Protein AF-A0A9P5NG89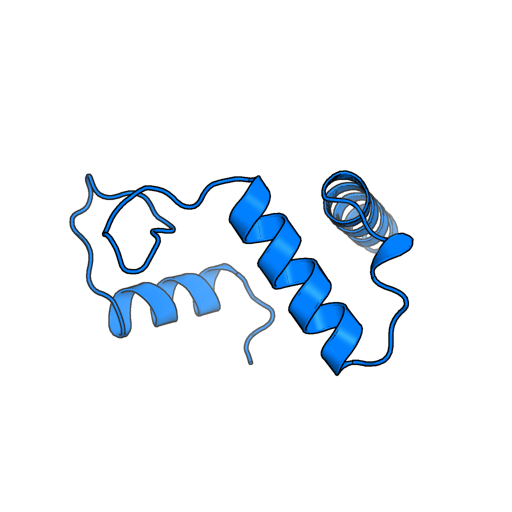-F1 (afdb_monomer_lite)

Sequence (73 aa):
MSTCPVTALKHLFTIDPQSPNSPLFSQTSGAPLSHNEFIATLKSCLTVLSFDASLFSGHSFHCGAASAAAAVG

Secondary structure (DSSP, 8-state):
----HHHHHHHHHHHS---TTS-SSB-TTSSBPPHHHHHHHHHHHHHHTT--GGG--HHHHHHHHHHHHHHT-

Structure (mmCIF, N/CA/C/O backbone):
data_AF-A0A9P5NG89-F1
#
_entry.id   AF-A0A9P5NG89-F1
#
loop_
_atom_site.group_PDB
_atom_site.id
_atom_site.type_symbol
_atom_site.label_atom_id
_atom_site.label_alt_id
_atom_site.label_comp_id
_atom_site.label_asym_id
_atom_site.label_entity_id
_atom_site.label_seq_id
_atom_site.pdbx_PDB_ins_code
_atom_site.Cartn_x
_atom_site.Cartn_y
_atom_site.Cartn_z
_atom_site.occupancy
_atom_site.B_iso_or_equiv
_atom_site.auth_seq_id
_atom_site.auth_comp_id
_atom_site.auth_asym_id
_atom_site.auth_atom_id
_atom_site.pdbx_PDB_model_num
ATOM 1 N N . MET A 1 1 ? -9.168 1.407 -12.341 1.00 57.19 1 MET A N 1
ATOM 2 C CA . MET A 1 1 ? -8.471 1.604 -11.050 1.00 57.19 1 MET A CA 1
ATOM 3 C C . MET A 1 1 ? -8.089 3.069 -10.939 1.00 57.19 1 MET A C 1
ATOM 5 O O . MET A 1 1 ? -7.503 3.588 -11.878 1.00 57.19 1 MET A O 1
ATOM 9 N N . SER A 1 2 ? -8.483 3.750 -9.861 1.00 64.12 2 SER A N 1
ATOM 10 C CA . SER A 1 2 ? -8.078 5.143 -9.626 1.00 64.12 2 SER A CA 1
ATOM 11 C C . SER A 1 2 ? -6.627 5.178 -9.152 1.00 64.12 2 SER A C 1
ATOM 13 O O . SER A 1 2 ? -6.296 4.496 -8.188 1.00 64.12 2 SER A O 1
ATOM 15 N N . THR A 1 3 ? -5.783 5.990 -9.787 1.00 83.81 3 THR A N 1
ATOM 16 C CA . THR A 1 3 ? -4.407 6.261 -9.332 1.00 83.81 3 THR A CA 1
ATOM 17 C C . THR A 1 3 ? -4.355 7.289 -8.199 1.00 83.81 3 THR A C 1
ATOM 19 O O . THR A 1 3 ? -3.331 7.421 -7.539 1.00 83.81 3 THR A O 1
ATOM 22 N N . CYS A 1 4 ? -5.459 8.001 -7.935 1.00 88.75 4 CYS A N 1
ATOM 23 C CA . CYS A 1 4 ? -5.570 8.922 -6.807 1.00 88.75 4 CYS A CA 1
ATOM 24 C C . CYS A 1 4 ? -5.729 8.145 -5.480 1.00 88.75 4 CYS A C 1
ATOM 26 O O . CYS A 1 4 ? -6.742 7.445 -5.326 1.00 88.75 4 CYS A O 1
ATOM 28 N N . PRO A 1 5 ? -4.810 8.307 -4.502 1.00 88.50 5 PRO A N 1
ATOM 29 C CA . PRO A 1 5 ? -4.871 7.599 -3.220 1.00 88.50 5 PRO A CA 1
ATOM 30 C C . PRO A 1 5 ? -6.131 7.912 -2.406 1.00 88.50 5 PRO A C 1
ATOM 32 O O . PRO A 1 5 ? -6.709 7.019 -1.797 1.00 88.50 5 PRO A O 1
ATOM 35 N N . VAL A 1 6 ? -6.611 9.161 -2.436 1.00 92.81 6 VAL A N 1
ATOM 36 C CA . VAL A 1 6 ? -7.816 9.578 -1.696 1.00 92.81 6 VAL A CA 1
ATOM 37 C C . VAL A 1 6 ? -9.050 8.827 -2.190 1.00 92.81 6 VAL A C 1
ATOM 39 O O . VAL A 1 6 ? -9.832 8.317 -1.389 1.00 92.81 6 VAL A O 1
ATOM 42 N N . THR A 1 7 ? -9.224 8.729 -3.509 1.00 93.62 7 THR A N 1
ATOM 43 C CA . THR A 1 7 ? -10.337 7.982 -4.107 1.00 93.62 7 THR A CA 1
ATOM 44 C C . THR A 1 7 ? -10.247 6.495 -3.771 1.00 93.62 7 THR A C 1
ATOM 46 O O . THR A 1 7 ? -11.264 5.886 -3.443 1.00 93.62 7 THR A O 1
ATOM 49 N N . ALA A 1 8 ? -9.042 5.916 -3.796 1.00 92.69 8 ALA A N 1
ATOM 50 C CA . ALA A 1 8 ? -8.831 4.518 -3.431 1.00 92.69 8 ALA A CA 1
ATOM 51 C C . ALA A 1 8 ? -9.180 4.242 -1.956 1.00 92.69 8 ALA A C 1
ATOM 53 O O . ALA A 1 8 ? -9.882 3.276 -1.672 1.00 92.69 8 ALA A O 1
ATOM 54 N N . LEU A 1 9 ? -8.771 5.119 -1.032 1.00 92.38 9 LEU A N 1
ATOM 55 C CA . LEU A 1 9 ? -9.095 4.993 0.395 1.00 92.38 9 LEU A CA 1
ATOM 56 C C . LEU A 1 9 ? -10.596 5.145 0.671 1.00 92.38 9 LEU A C 1
ATOM 58 O O . LEU A 1 9 ? -11.163 4.369 1.433 1.00 92.38 9 LEU A O 1
ATOM 62 N N . LYS A 1 10 ? -11.274 6.097 0.019 1.00 93.31 10 LYS A N 1
ATOM 63 C CA . LYS A 1 10 ? -12.739 6.235 0.131 1.00 93.31 10 LYS A CA 1
ATOM 64 C C . LYS A 1 10 ? -13.465 4.968 -0.321 1.00 93.31 10 LYS A C 1
ATOM 66 O O . LYS A 1 10 ? -14.415 4.534 0.327 1.00 93.31 10 LYS A O 1
ATOM 71 N N . HIS A 1 11 ? -13.006 4.371 -1.420 1.00 93.62 11 HIS A N 1
ATOM 72 C CA . HIS A 1 11 ? -13.546 3.107 -1.902 1.00 93.62 11 HIS A CA 1
ATOM 73 C C . HIS A 1 11 ? -13.278 1.966 -0.911 1.00 93.62 11 HIS A C 1
ATOM 75 O O . HIS A 1 11 ? -14.195 1.205 -0.622 1.00 93.62 11 HIS A O 1
ATOM 81 N N . LEU A 1 12 ? -12.066 1.885 -0.343 1.00 91.81 12 LEU A N 1
ATOM 82 C CA . LEU A 1 12 ? -11.718 0.898 0.685 1.00 91.81 12 LEU A CA 1
ATOM 83 C C . LEU A 1 12 ? -12.687 0.953 1.874 1.00 91.81 12 LEU A C 1
ATOM 85 O O . LEU A 1 12 ? -13.276 -0.063 2.211 1.00 91.81 12 LEU A O 1
ATOM 89 N N . PHE A 1 13 ? -12.943 2.133 2.441 1.00 91.88 13 PHE A N 1
ATOM 90 C CA . PHE A 1 13 ? -13.878 2.265 3.568 1.00 91.88 13 PHE A CA 1
ATOM 91 C C . PHE A 1 13 ? -15.339 1.969 3.213 1.00 91.88 13 PHE A C 1
ATOM 93 O O . PHE A 1 13 ? -16.145 1.708 4.101 1.00 91.88 13 PHE A O 1
ATOM 100 N N . THR A 1 14 ? -15.695 2.024 1.928 1.00 93.69 14 THR A N 1
ATOM 101 C CA . THR A 1 14 ? -17.037 1.646 1.466 1.00 93.69 14 THR A CA 1
ATOM 1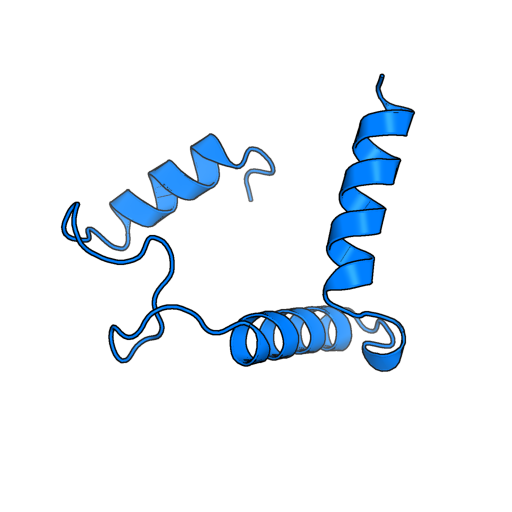02 C C . THR A 1 14 ? -17.204 0.126 1.443 1.00 93.69 14 THR A C 1
ATOM 104 O O . THR A 1 14 ? -18.278 -0.371 1.767 1.00 93.69 14 THR A O 1
ATOM 107 N N . ILE A 1 15 ? -16.156 -0.611 1.058 1.00 92.75 15 ILE A N 1
ATOM 108 C CA . ILE A 1 15 ? -16.185 -2.080 0.967 1.00 92.75 15 ILE A CA 1
ATOM 109 C C . ILE A 1 15 ? -15.813 -2.770 2.285 1.00 92.75 15 ILE A C 1
ATOM 111 O O . ILE A 1 15 ? -16.265 -3.884 2.529 1.00 92.75 15 ILE A O 1
ATOM 115 N N . ASP A 1 16 ? -15.010 -2.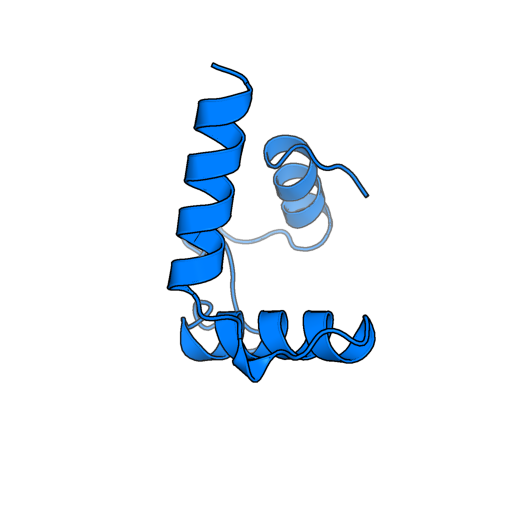111 3.120 1.00 90.00 16 ASP A N 1
ATOM 116 C CA . ASP A 1 16 ? -14.519 -2.605 4.405 1.00 90.00 16 ASP A CA 1
ATOM 117 C C . ASP A 1 16 ? -14.657 -1.505 5.478 1.00 90.00 16 ASP A C 1
ATOM 119 O O . ASP A 1 16 ? -13.706 -0.771 5.770 1.00 90.00 16 ASP A O 1
ATOM 123 N N . PRO A 1 17 ? -15.870 -1.307 6.026 1.00 90.12 17 PRO A N 1
ATOM 124 C CA . PRO A 1 17 ? -16.107 -0.311 7.060 1.00 90.12 17 PRO A CA 1
ATOM 125 C C . PRO A 1 17 ? -15.460 -0.757 8.377 1.00 90.12 17 PRO A C 1
ATOM 127 O O . PRO A 1 17 ? -15.925 -1.681 9.041 1.00 90.12 17 PRO A O 1
ATOM 130 N N . GLN A 1 18 ? -14.393 -0.065 8.768 1.00 87.56 18 GLN A N 1
ATOM 131 C CA . GLN A 1 18 ? -13.632 -0.342 9.985 1.00 87.56 18 GLN A CA 1
ATOM 132 C C . GLN A 1 18 ? -13.874 0.717 11.067 1.00 87.56 18 GLN A C 1
ATOM 134 O O . GLN A 1 18 ? -14.244 1.859 10.786 1.00 87.56 18 GLN A O 1
ATOM 139 N N . SER A 1 19 ? -13.655 0.333 12.328 1.00 89.19 19 SER A N 1
ATOM 140 C CA . SER A 1 19 ? -13.680 1.275 13.452 1.00 89.19 19 SER A CA 1
ATOM 141 C C . SER A 1 19 ? -12.622 2.371 13.256 1.00 89.19 19 SER A C 1
ATOM 143 O O . SER A 1 19 ? -11.530 2.067 12.775 1.00 89.19 19 SER A O 1
ATOM 145 N N . PRO A 1 20 ? -12.864 3.620 13.698 1.00 87.94 20 PRO A N 1
ATOM 146 C CA . PRO A 1 20 ? -11.853 4.682 13.659 1.00 87.94 20 PRO A CA 1
ATOM 147 C C . PRO A 1 20 ? -10.551 4.340 14.399 1.00 87.94 20 PRO A C 1
ATOM 149 O O . PRO A 1 20 ? -9.515 4.932 14.118 1.00 87.94 20 PRO A O 1
ATOM 152 N N . ASN A 1 21 ? -10.610 3.394 15.343 1.00 90.06 21 ASN A N 1
ATOM 153 C CA . ASN A 1 21 ? -9.455 2.933 16.117 1.00 90.06 21 ASN A CA 1
ATOM 154 C C . ASN A 1 21 ? -8.768 1.699 15.503 1.00 90.06 21 ASN A C 1
ATOM 156 O O . ASN A 1 21 ? -7.772 1.225 16.050 1.00 90.06 21 ASN A O 1
ATOM 160 N N . SER A 1 22 ? -9.302 1.150 14.410 1.00 89.81 22 SER A N 1
ATOM 161 C CA . SER A 1 22 ? -8.683 0.035 13.695 1.00 89.81 22 SER A CA 1
ATOM 162 C C . SER A 1 22 ? -7.498 0.520 12.850 1.00 89.81 22 SER A C 1
ATOM 164 O O . SER A 1 22 ? -7.486 1.666 12.392 1.00 89.81 22 SER A O 1
ATOM 166 N N . PRO A 1 23 ? -6.504 -0.344 12.578 1.00 92.06 23 PRO A N 1
ATOM 167 C CA . PRO A 1 23 ? -5.467 -0.043 11.599 1.00 92.06 23 PRO A CA 1
ATOM 168 C C . PRO A 1 23 ? -6.074 0.242 10.220 1.00 92.06 23 PRO A C 1
ATOM 170 O O . PRO A 1 23 ? -7.0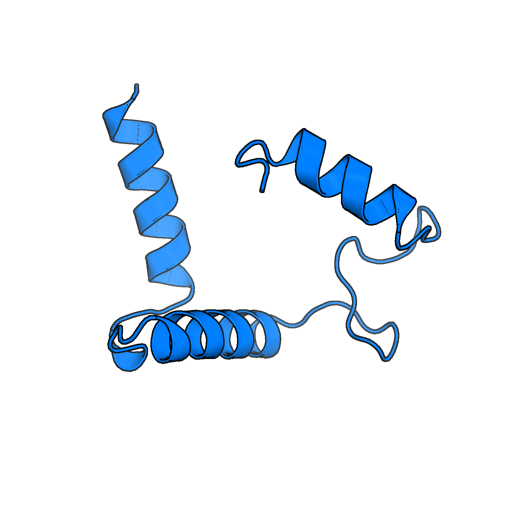29 -0.415 9.810 1.00 92.06 23 PRO A O 1
ATOM 173 N N . LEU A 1 24 ? -5.474 1.179 9.478 1.00 91.94 24 LEU A N 1
ATOM 174 C CA . LEU A 1 24 ? -5.930 1.533 8.128 1.00 91.94 24 LEU A CA 1
ATOM 175 C C . LEU A 1 24 ? -5.845 0.353 7.148 1.00 91.94 24 LEU A C 1
ATOM 177 O O . LEU A 1 24 ? -6.705 0.190 6.289 1.00 91.94 24 LEU A O 1
ATOM 181 N N . PHE A 1 25 ? -4.794 -0.456 7.282 1.00 92.06 25 PHE A N 1
ATOM 182 C CA . PHE A 1 25 ? -4.609 -1.688 6.531 1.00 92.06 25 PHE A CA 1
ATOM 183 C C . PHE A 1 25 ? -4.426 -2.831 7.515 1.00 92.06 25 PHE A C 1
ATOM 185 O O . PHE A 1 25 ? -3.520 -2.801 8.354 1.00 92.06 25 PHE A O 1
ATOM 192 N N . SER A 1 26 ? -5.273 -3.840 7.374 1.00 91.50 26 SER A N 1
ATOM 193 C CA . SER A 1 26 ? -5.294 -5.007 8.241 1.00 91.50 26 SER A CA 1
ATOM 194 C C . SER A 1 26 ? -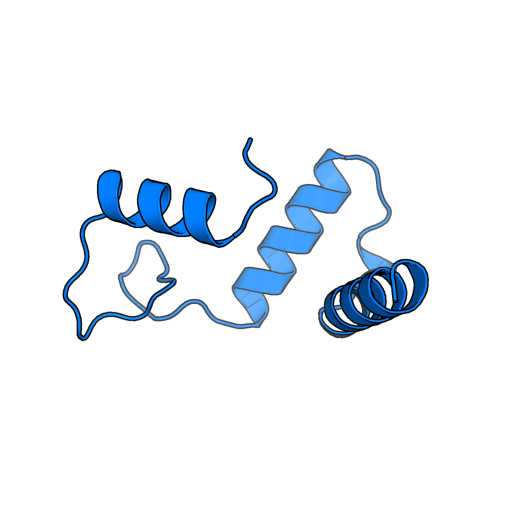5.234 -6.277 7.403 1.00 91.50 26 SER A C 1
ATOM 196 O O . SER A 1 26 ? -5.686 -6.317 6.259 1.00 91.50 26 SER A O 1
ATOM 198 N N . GLN A 1 27 ? -4.655 -7.324 7.974 1.00 87.62 27 GLN A N 1
ATOM 199 C CA . GLN A 1 27 ? -4.750 -8.675 7.441 1.00 87.62 27 GLN A CA 1
ATOM 200 C C . GLN A 1 27 ? -6.181 -9.202 7.616 1.00 87.62 27 GLN A C 1
ATOM 202 O O . GLN A 1 27 ? -6.947 -8.686 8.427 1.00 87.62 27 GLN A O 1
ATOM 207 N N . THR A 1 28 ? -6.528 -10.300 6.940 1.00 81.31 28 THR A N 1
ATOM 208 C CA . THR A 1 28 ? -7.828 -10.978 7.119 1.00 81.31 28 THR A CA 1
ATOM 209 C C . THR A 1 28 ? -8.080 -11.416 8.569 1.00 81.31 28 THR A C 1
ATOM 211 O O . THR A 1 28 ? -9.223 -11.565 8.982 1.00 81.31 28 THR A O 1
ATOM 214 N N . SER A 1 29 ? -7.021 -11.589 9.366 1.00 83.81 29 SER A N 1
ATOM 215 C CA . SER A 1 29 ? -7.097 -11.875 10.804 1.00 83.81 29 SER A CA 1
ATOM 216 C C . SER A 1 29 ? -7.468 -10.661 11.673 1.00 83.81 29 SER A C 1
ATOM 218 O O . SER A 1 29 ? -7.654 -10.821 12.876 1.00 83.81 29 SER A O 1
ATOM 220 N N . GLY A 1 30 ? -7.531 -9.453 11.103 1.00 84.12 30 GLY A N 1
ATOM 221 C CA . GLY A 1 30 ? -7.732 -8.190 11.823 1.00 84.12 30 GLY A CA 1
ATOM 222 C C . GLY A 1 30 ? -6.454 -7.593 12.426 1.00 84.12 30 GLY A C 1
ATOM 223 O O . GLY A 1 30 ? -6.492 -6.495 12.978 1.00 84.12 30 GLY A O 1
ATOM 224 N N . ALA A 1 31 ? -5.313 -8.280 12.318 1.00 89.56 31 ALA A N 1
ATOM 225 C CA . ALA A 1 31 ? -4.024 -7.738 12.740 1.00 89.56 31 ALA A CA 1
ATOM 226 C C . ALA A 1 31 ? -3.539 -6.639 11.773 1.00 89.56 31 ALA A C 1
ATOM 228 O O . ALA A 1 31 ? -3.838 -6.714 10.578 1.00 89.56 31 ALA A O 1
ATOM 229 N N . PRO A 1 32 ? -2.755 -5.647 12.238 1.00 93.62 32 PRO A N 1
ATOM 230 C CA . PRO A 1 32 ? -2.163 -4.644 11.358 1.00 93.62 32 PRO A CA 1
ATOM 231 C C . PRO A 1 32 ? -1.336 -5.286 10.239 1.00 93.62 32 PRO A C 1
ATOM 233 O O . PRO A 1 32 ? -0.619 -6.264 10.468 1.00 93.62 32 PRO A O 1
ATOM 236 N N . LEU A 1 33 ? -1.391 -4.714 9.035 1.00 93.56 33 LEU A N 1
ATOM 237 C CA . LEU A 1 33 ? -0.560 -5.169 7.923 1.00 93.56 33 LEU A CA 1
ATOM 238 C C . LEU A 1 33 ? 0.927 -5.050 8.287 1.00 93.56 33 LEU A C 1
ATOM 240 O O . LEU A 1 33 ? 1.429 -3.960 8.567 1.00 93.56 33 LEU A O 1
ATOM 244 N N . SER A 1 34 ? 1.644 -6.174 8.258 1.00 92.19 34 SER A N 1
ATOM 245 C CA . SER A 1 34 ? 3.081 -6.181 8.528 1.00 92.19 34 SER A CA 1
ATOM 246 C C . SER A 1 34 ? 3.889 -5.784 7.290 1.00 92.19 34 SER A C 1
ATOM 248 O O . SER A 1 34 ? 3.464 -5.975 6.147 1.00 92.19 34 SER A O 1
ATOM 250 N N . HIS A 1 35 ? 5.106 -5.284 7.515 1.00 89.50 35 HIS A N 1
ATOM 251 C CA . HIS A 1 35 ? 6.037 -4.966 6.432 1.00 89.50 35 HIS A CA 1
ATOM 252 C C . HIS A 1 35 ? 6.323 -6.182 5.536 1.00 89.50 35 HIS A C 1
ATOM 254 O O . HIS A 1 35 ? 6.313 -6.064 4.314 1.00 89.50 35 HIS A O 1
ATOM 260 N N . ASN A 1 36 ? 6.544 -7.362 6.122 1.00 90.50 36 ASN A N 1
ATOM 261 C CA . ASN A 1 36 ? 6.876 -8.564 5.353 1.00 90.50 36 ASN A CA 1
ATOM 262 C C . ASN A 1 36 ? 5.730 -8.984 4.428 1.00 90.50 36 ASN A C 1
ATOM 264 O O . ASN A 1 36 ? 5.974 -9.317 3.272 1.00 90.50 36 ASN A O 1
ATOM 268 N N . GLU A 1 37 ? 4.494 -8.893 4.910 1.00 90.88 37 GLU A N 1
ATOM 269 C CA . GLU A 1 37 ? 3.293 -9.224 4.138 1.00 90.88 37 GLU A CA 1
ATOM 270 C C . GLU A 1 37 ? 3.067 -8.236 2.995 1.00 90.88 37 GLU A C 1
ATOM 272 O O . GLU A 1 37 ? 2.757 -8.634 1.870 1.00 90.88 37 GLU A O 1
ATOM 277 N N . PHE A 1 38 ? 3.298 -6.946 3.251 1.00 90.19 38 PHE A N 1
ATOM 278 C CA . PHE A 1 38 ? 3.271 -5.926 2.209 1.00 90.19 38 PHE A CA 1
ATOM 279 C C . PHE A 1 38 ? 4.295 -6.226 1.104 1.00 90.19 38 PHE A C 1
ATOM 281 O O . PHE A 1 38 ? 3.947 -6.244 -0.077 1.00 90.19 38 PHE A O 1
ATOM 288 N N . ILE A 1 39 ? 5.546 -6.525 1.473 1.00 91.12 39 ILE A N 1
ATOM 289 C CA . ILE A 1 39 ? 6.604 -6.845 0.506 1.00 91.12 39 ILE A CA 1
ATOM 290 C C . ILE A 1 39 ? 6.318 -8.144 -0.245 1.00 91.12 39 ILE A C 1
ATOM 292 O O . ILE A 1 39 ? 6.521 -8.195 -1.458 1.00 91.12 39 ILE A O 1
ATOM 296 N N . ALA A 1 40 ? 5.829 -9.178 0.437 1.00 91.69 40 ALA A N 1
ATOM 297 C CA . ALA A 1 40 ? 5.443 -10.433 -0.198 1.00 91.69 40 ALA A CA 1
ATOM 298 C C . ALA A 1 40 ? 4.329 -10.211 -1.232 1.00 91.69 40 ALA A C 1
ATOM 300 O O . ALA A 1 40 ? 4.432 -10.686 -2.363 1.00 91.69 40 ALA A O 1
ATOM 301 N N . THR A 1 41 ? 3.317 -9.410 -0.882 1.00 91.38 41 THR A N 1
ATOM 302 C CA . THR A 1 41 ? 2.219 -9.042 -1.787 1.00 91.38 41 THR A CA 1
ATOM 303 C C . THR A 1 41 ? 2.735 -8.262 -2.995 1.00 91.38 41 THR A C 1
ATOM 305 O O . THR A 1 41 ? 2.419 -8.608 -4.132 1.00 91.38 41 THR A O 1
ATOM 308 N N . LEU A 1 42 ? 3.594 -7.260 -2.779 1.00 90.38 42 LEU A N 1
ATOM 309 C CA . LEU A 1 42 ? 4.209 -6.483 -3.857 1.00 90.38 42 LEU A CA 1
ATOM 310 C C . LEU A 1 42 ? 4.999 -7.379 -4.824 1.00 90.38 42 LEU A C 1
ATOM 312 O O . LEU A 1 42 ? 4.832 -7.278 -6.039 1.00 90.38 42 LEU A O 1
ATOM 316 N N . LYS A 1 43 ? 5.831 -8.282 -4.295 1.00 92.44 43 LYS A N 1
ATOM 317 C CA . LYS A 1 43 ? 6.623 -9.221 -5.103 1.00 92.44 43 LYS A CA 1
ATOM 318 C C . LYS A 1 43 ? 5.753 -10.209 -5.874 1.00 92.44 43 LYS A C 1
ATOM 320 O O . LYS A 1 43 ? 6.059 -10.506 -7.028 1.00 92.44 43 LYS A O 1
ATOM 325 N N . SER A 1 44 ? 4.662 -10.675 -5.271 1.00 93.19 44 SER A N 1
ATOM 326 C CA . SER A 1 44 ? 3.671 -11.514 -5.947 1.00 93.19 44 SER A CA 1
ATOM 327 C C . SER A 1 44 ? 3.067 -10.787 -7.155 1.00 93.19 44 SER A C 1
ATOM 329 O O . SER A 1 44 ? 3.120 -11.301 -8.272 1.00 93.19 44 SER A O 1
ATOM 331 N N . CYS A 1 45 ? 2.619 -9.538 -6.977 1.00 92.06 45 CYS A N 1
ATOM 332 C CA . CYS A 1 45 ? 2.095 -8.711 -8.069 1.00 92.06 45 CYS A CA 1
ATOM 333 C C . CYS A 1 45 ? 3.118 -8.500 -9.198 1.00 92.06 45 CYS A C 1
ATOM 335 O O . CYS A 1 45 ? 2.774 -8.631 -10.370 1.00 92.06 45 CYS A O 1
ATOM 337 N N . LEU A 1 46 ? 4.380 -8.206 -8.864 1.00 91.88 46 LEU A N 1
ATOM 338 C CA . LEU A 1 46 ? 5.452 -8.037 -9.854 1.00 91.88 46 LEU A CA 1
ATOM 339 C C . LEU A 1 46 ? 5.712 -9.320 -10.651 1.00 91.88 46 LEU A C 1
ATOM 341 O O . LEU A 1 46 ? 5.845 -9.266 -11.872 1.00 91.88 46 LEU A O 1
ATOM 345 N N . THR A 1 47 ? 5.721 -10.466 -9.969 1.00 93.88 47 THR A N 1
ATOM 346 C CA . THR A 1 47 ? 5.930 -11.780 -10.596 1.00 93.88 47 THR A CA 1
ATOM 347 C C . THR A 1 47 ? 4.807 -12.106 -11.580 1.00 93.88 47 THR A C 1
ATOM 349 O O . THR A 1 47 ? 5.075 -12.548 -12.693 1.00 93.88 47 THR A O 1
ATOM 352 N N . VAL A 1 48 ? 3.548 -11.830 -11.213 1.00 95.06 48 VAL A N 1
ATOM 353 C CA . VAL A 1 48 ? 2.383 -12.003 -12.104 1.00 95.06 48 VAL A CA 1
ATOM 354 C C . VAL A 1 48 ? 2.507 -11.143 -13.364 1.00 95.06 48 VAL A C 1
ATOM 356 O O . VAL A 1 48 ? 2.127 -11.567 -14.452 1.00 95.06 48 VAL A O 1
ATOM 359 N N . LEU A 1 49 ? 3.089 -9.952 -13.235 1.00 93.75 49 LEU A N 1
ATOM 360 C CA . LEU A 1 49 ? 3.359 -9.045 -14.349 1.00 93.75 49 LEU A CA 1
ATOM 361 C C . LEU A 1 49 ? 4.658 -9.377 -15.111 1.00 93.75 49 LEU A C 1
ATOM 363 O O . LEU A 1 49 ? 5.065 -8.606 -15.975 1.00 93.75 49 LEU A O 1
ATOM 367 N N . SER A 1 50 ? 5.288 -10.525 -14.833 1.00 94.69 50 SER A N 1
ATOM 368 C CA . SER A 1 50 ? 6.542 -10.989 -15.452 1.00 94.69 50 SER A CA 1
ATOM 369 C C . SER A 1 50 ? 7.762 -10.087 -15.205 1.00 94.69 50 SER A C 1
ATOM 371 O O . SER A 1 50 ? 8.721 -10.115 -15.977 1.00 94.69 50 SER A O 1
ATOM 373 N N . PHE A 1 51 ? 7.763 -9.309 -14.119 1.00 92.00 51 PHE A N 1
ATOM 374 C CA . PHE A 1 51 ? 8.962 -8.619 -13.639 1.00 92.00 51 PHE A CA 1
ATOM 375 C C . PHE A 1 51 ? 9.784 -9.527 -12.721 1.00 92.00 51 PHE A C 1
ATOM 377 O O . PHE A 1 51 ? 9.235 -10.326 -11.959 1.00 92.00 51 PHE A O 1
ATOM 384 N N . ASP A 1 52 ? 11.106 -9.347 -12.721 1.00 90.62 52 ASP A N 1
ATOM 385 C CA . ASP A 1 52 ? 11.977 -9.992 -11.739 1.00 90.62 52 ASP A CA 1
ATOM 386 C C . ASP A 1 52 ? 11.822 -9.320 -10.367 1.00 90.62 52 ASP A C 1
ATOM 388 O O . ASP A 1 52 ? 12.446 -8.302 -10.063 1.00 90.62 52 ASP A O 1
ATOM 392 N N . ALA A 1 53 ? 10.981 -9.913 -9.520 1.00 88.50 53 ALA A N 1
ATOM 393 C CA . ALA A 1 53 ? 10.685 -9.424 -8.179 1.00 88.50 53 ALA A CA 1
ATOM 394 C C . ALA A 1 53 ? 11.902 -9.403 -7.228 1.00 88.50 53 ALA A C 1
ATOM 396 O O . ALA A 1 53 ? 11.834 -8.760 -6.176 1.00 88.50 53 ALA A O 1
ATOM 397 N N . SER A 1 54 ? 13.011 -10.082 -7.555 1.00 87.25 54 SER A N 1
ATOM 398 C CA . SER A 1 54 ? 14.238 -10.053 -6.744 1.00 87.25 54 SER A CA 1
ATOM 399 C C . SER A 1 54 ? 14.938 -8.691 -6.786 1.00 87.25 54 SER A C 1
ATOM 401 O O . SER A 1 54 ? 15.581 -8.302 -5.811 1.00 87.25 54 SER A O 1
ATOM 403 N N . LEU A 1 55 ? 14.720 -7.924 -7.859 1.00 85.56 55 LEU A N 1
ATOM 404 C CA . LEU A 1 55 ? 15.276 -6.583 -8.057 1.00 85.56 55 LEU A CA 1
ATOM 405 C C . LEU A 1 55 ? 14.536 -5.498 -7.259 1.00 85.56 55 LEU A C 1
ATOM 407 O O . LEU A 1 55 ? 14.968 -4.344 -7.219 1.00 85.56 55 LEU A O 1
ATOM 411 N N . PHE A 1 56 ? 13.422 -5.849 -6.613 1.00 83.38 56 PHE A N 1
ATOM 412 C CA . PHE A 1 56 ? 12.558 -4.902 -5.919 1.00 83.38 56 PHE A CA 1
ATOM 413 C C . PHE A 1 56 ? 12.564 -5.152 -4.410 1.00 83.38 56 PHE A C 1
ATOM 415 O O . PHE A 1 56 ? 12.295 -6.249 -3.912 1.00 83.38 56 PHE A O 1
ATOM 422 N N . SER A 1 57 ? 12.843 -4.085 -3.668 1.00 83.81 57 SER A N 1
ATOM 423 C CA . SER A 1 57 ? 12.741 -4.024 -2.212 1.00 83.81 57 SER A CA 1
ATOM 424 C C . SER A 1 57 ? 11.699 -2.983 -1.803 1.00 83.81 57 SER A C 1
ATOM 426 O O . SER A 1 57 ? 11.291 -2.147 -2.612 1.00 83.81 57 SER A O 1
ATOM 428 N N . GLY A 1 58 ? 11.301 -2.980 -0.527 1.00 79.12 58 GLY A N 1
ATOM 429 C CA . GLY A 1 58 ? 10.447 -1.911 0.007 1.00 79.12 58 GLY A CA 1
ATOM 430 C C . GLY A 1 58 ? 11.059 -0.527 -0.187 1.00 79.12 58 GLY A C 1
ATOM 431 O O . GLY A 1 58 ? 10.360 0.429 -0.513 1.00 79.12 58 GLY A O 1
ATOM 432 N N . HIS A 1 59 ? 12.387 -0.442 -0.088 1.00 81.75 59 HIS A N 1
ATOM 433 C CA . HIS A 1 59 ? 13.126 0.785 -0.344 1.00 81.75 59 HIS A CA 1
ATOM 434 C C . HIS A 1 59 ? 13.005 1.236 -1.808 1.00 81.75 59 HIS A C 1
ATOM 436 O O . HIS A 1 59 ? 12.783 2.416 -2.060 1.00 81.75 59 HIS A O 1
ATOM 442 N N . SER A 1 60 ? 13.040 0.300 -2.767 1.00 78.31 60 SER A N 1
ATOM 443 C CA . SER A 1 60 ? 12.870 0.592 -4.199 1.00 78.31 60 SER A CA 1
ATOM 444 C C . SER A 1 60 ? 11.531 1.280 -4.494 1.00 78.31 60 SER A C 1
ATOM 446 O O . SER A 1 60 ? 11.483 2.197 -5.310 1.00 78.31 60 SER A O 1
ATOM 448 N N . PHE A 1 61 ? 10.455 0.879 -3.805 1.00 77.94 61 PHE A N 1
ATOM 449 C CA . PHE A 1 61 ? 9.137 1.505 -3.952 1.00 77.94 61 PHE A CA 1
ATOM 450 C C . PHE A 1 61 ? 9.148 2.970 -3.490 1.00 77.94 61 PHE A C 1
ATOM 452 O O . PHE A 1 61 ? 8.639 3.848 -4.186 1.00 77.94 61 PHE A O 1
ATOM 459 N N . HIS A 1 62 ? 9.790 3.250 -2.353 1.00 80.25 62 HIS A N 1
ATOM 460 C CA . HIS A 1 62 ? 9.908 4.612 -1.838 1.00 80.25 62 HIS A CA 1
ATOM 461 C C . HIS A 1 62 ? 10.810 5.489 -2.723 1.00 80.25 62 HIS A C 1
ATOM 463 O O . HIS A 1 62 ? 10.433 6.613 -3.049 1.00 80.25 62 HIS A O 1
ATOM 469 N N . CYS A 1 63 ? 11.955 4.964 -3.179 1.00 83.62 63 CYS A N 1
ATOM 470 C CA . CYS A 1 63 ? 12.829 5.660 -4.128 1.00 83.62 63 CYS A CA 1
ATOM 471 C C . CYS A 1 63 ? 12.095 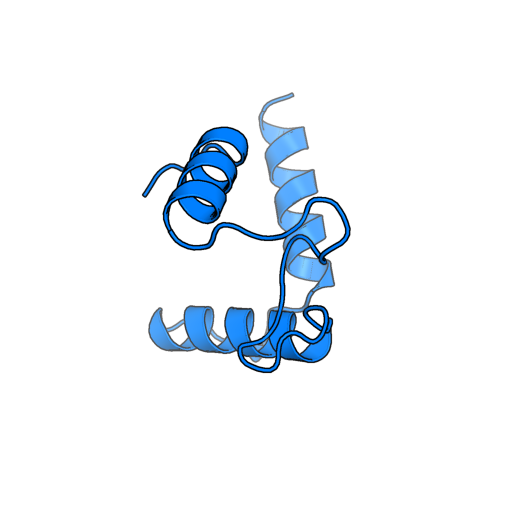6.002 -5.427 1.00 83.62 63 CYS A C 1
ATOM 473 O O . CYS A 1 63 ? 12.170 7.139 -5.882 1.00 83.62 63 CYS A O 1
ATOM 475 N N . GLY A 1 64 ? 11.345 5.052 -5.993 1.00 81.19 64 GLY A N 1
ATOM 476 C CA . GLY A 1 64 ? 10.557 5.286 -7.203 1.00 81.19 64 GLY A CA 1
ATOM 477 C C . GLY A 1 64 ? 9.531 6.408 -7.027 1.00 81.19 64 GLY A C 1
ATOM 478 O O . GLY A 1 64 ? 9.425 7.276 -7.892 1.00 81.19 64 GLY A O 1
ATOM 479 N N . ALA A 1 65 ? 8.830 6.443 -5.889 1.00 81.69 65 ALA A N 1
ATOM 480 C CA . ALA A 1 65 ? 7.894 7.521 -5.573 1.00 81.69 65 ALA A CA 1
ATOM 481 C C . ALA A 1 65 ? 8.593 8.889 -5.460 1.00 81.69 65 ALA A C 1
ATOM 483 O O . ALA A 1 65 ? 8.101 9.873 -6.010 1.00 81.69 65 ALA A O 1
ATOM 484 N N . ALA A 1 66 ? 9.758 8.949 -4.805 1.00 83.06 66 ALA A N 1
ATOM 485 C CA . ALA A 1 66 ? 10.547 10.175 -4.690 1.00 83.06 66 ALA A CA 1
ATOM 486 C C . ALA A 1 66 ? 11.051 10.671 -6.058 1.00 83.06 66 ALA A C 1
ATOM 488 O O . ALA A 1 66 ? 10.920 11.854 -6.367 1.00 83.06 66 ALA A O 1
ATOM 489 N N . SER A 1 67 ? 11.569 9.774 -6.904 1.00 84.38 67 SER A N 1
ATOM 490 C CA . SER A 1 67 ? 11.991 10.107 -8.270 1.00 84.38 67 SER A CA 1
ATOM 491 C C . SER A 1 67 ? 10.825 10.586 -9.133 1.00 84.38 67 SER A C 1
ATOM 493 O O . SER A 1 67 ? 10.976 11.556 -9.870 1.00 84.38 67 SER A O 1
ATOM 495 N N . ALA A 1 68 ? 9.655 9.948 -9.022 1.00 82.75 68 ALA A N 1
ATOM 496 C CA . ALA A 1 68 ? 8.456 10.367 -9.740 1.00 82.75 68 ALA A CA 1
ATOM 497 C C . ALA A 1 68 ? 7.993 11.766 -9.306 1.00 82.75 68 ALA A C 1
ATOM 499 O O . ALA A 1 68 ? 7.681 12.584 -10.165 1.00 82.75 68 ALA A O 1
ATOM 500 N N . ALA A 1 69 ? 8.001 12.060 -8.001 1.00 82.00 69 ALA A N 1
ATOM 501 C CA . ALA A 1 69 ? 7.682 13.389 -7.481 1.00 82.00 69 ALA A CA 1
ATOM 502 C C . ALA A 1 69 ? 8.685 14.453 -7.960 1.00 82.00 69 ALA A C 1
ATOM 504 O O . ALA A 1 69 ? 8.273 15.534 -8.366 1.00 82.00 69 ALA A O 1
ATOM 505 N N . ALA A 1 70 ? 9.985 14.137 -7.972 1.00 86.19 70 ALA A N 1
ATOM 506 C CA . ALA A 1 70 ? 11.022 15.046 -8.462 1.00 86.19 70 ALA A CA 1
ATOM 507 C C . ALA A 1 70 ? 10.901 15.342 -9.968 1.00 86.19 70 ALA A C 1
ATOM 509 O O . ALA A 1 70 ? 11.205 16.448 -10.399 1.00 86.19 70 ALA A O 1
ATOM 510 N N . ALA A 1 71 ? 10.450 14.373 -10.771 1.00 82.62 71 ALA A N 1
ATOM 511 C CA . ALA A 1 71 ? 10.292 14.535 -12.217 1.00 82.62 71 ALA A CA 1
ATOM 512 C C . ALA A 1 71 ? 9.111 15.437 -12.622 1.00 82.62 71 ALA A C 1
ATOM 514 O O . ALA A 1 71 ? 9.084 15.923 -13.751 1.00 82.62 71 ALA A O 1
ATOM 515 N N . VAL A 1 72 ? 8.135 15.638 -11.731 1.00 83.19 72 VAL A N 1
ATOM 516 C CA . VAL A 1 72 ? 6.937 16.467 -11.968 1.00 83.19 72 VAL A CA 1
ATOM 517 C C . VAL A 1 72 ? 6.937 17.764 -11.146 1.00 83.19 72 VAL A C 1
ATOM 519 O O . VAL A 1 72 ? 5.889 18.400 -11.033 1.00 83.19 72 VAL A O 1
ATOM 522 N N . GLY A 1 73 ? 8.085 18.102 -10.543 1.00 49.12 73 GLY A N 1
ATOM 523 C CA . GLY A 1 73 ? 8.288 19.267 -9.675 1.00 49.12 73 GLY A CA 1
ATOM 524 C C . GLY A 1 73 ? 8.216 20.604 -10.395 1.00 49.12 73 GLY A C 1
ATOM 525 O O . GLY A 1 73 ? 8.749 20.702 -11.523 1.00 49.12 73 GLY A O 1
#

Organism: Gymnopilus junonius (NCBI:txid109634)

Radius of gyration: 14.71 Å; chains: 1; bounding box: 32×31×32 Å

InterPro domains:
  IPR052925 Phage Integrase-like Recombinase [PTHR34605] (3-73)

pLDDT: mean 87.26, std 7.85, range [49.12, 95.06]

Foldseek 3Di:
DDPDPVVVLVVVCVVPVDDPPQASDADPVSHHDDLVNVLVVVLVVCVVVVHDSVVDDPVNVVVVVVVVVVVVD